Protein AF-A0A7V9L2F1-F1 (afdb_monomer_lite)

Structure (mmCIF, N/CA/C/O backbone):
data_AF-A0A7V9L2F1-F1
#
_entry.id   AF-A0A7V9L2F1-F1
#
loop_
_atom_site.group_PDB
_atom_site.id
_atom_site.type_symbol
_atom_site.label_atom_id
_atom_site.label_alt_id
_atom_site.label_comp_id
_atom_site.label_asym_id
_atom_site.label_entity_id
_atom_site.label_seq_id
_atom_site.pdbx_PDB_ins_code
_atom_site.Cartn_x
_atom_site.Cartn_y
_atom_site.Cartn_z
_atom_site.occupancy
_atom_site.B_iso_or_equiv
_atom_site.auth_seq_id
_atom_site.auth_comp_id
_atom_site.auth_asym_id
_atom_site.auth_atom_id
_atom_site.pdbx_PDB_model_num
ATOM 1 N N . MET A 1 1 ? 6.409 4.203 16.475 1.00 77.50 1 MET A N 1
ATOM 2 C CA . MET A 1 1 ? 5.683 4.016 15.209 1.00 77.50 1 MET A CA 1
ATOM 3 C C . MET A 1 1 ? 6.568 3.205 14.287 1.00 77.50 1 MET A C 1
ATOM 5 O O . MET A 1 1 ? 7.692 3.624 14.039 1.00 77.50 1 MET A O 1
ATOM 9 N N . THR A 1 2 ? 6.112 2.022 13.886 1.00 91.19 2 THR A N 1
ATOM 10 C CA . THR A 1 2 ? 6.855 1.131 12.984 1.00 91.19 2 THR A CA 1
ATOM 11 C C . THR A 1 2 ? 6.229 1.248 11.603 1.00 91.19 2 THR A C 1
ATOM 13 O O . THR A 1 2 ? 5.032 1.003 11.454 1.00 91.19 2 THR A O 1
ATOM 16 N N . GLU A 1 3 ? 7.028 1.676 10.630 1.00 93.75 3 GLU A N 1
ATOM 17 C CA . GLU A 1 3 ? 6.641 1.756 9.221 1.00 93.75 3 GLU A CA 1
ATOM 18 C C . GLU A 1 3 ? 7.110 0.505 8.475 1.00 93.75 3 GLU A C 1
ATOM 20 O O . GLU A 1 3 ? 8.120 -0.100 8.842 1.00 93.75 3 GLU A O 1
ATOM 25 N N . TRP A 1 4 ? 6.408 0.155 7.401 1.00 94.12 4 TRP A N 1
ATOM 26 C CA . TRP A 1 4 ? 6.790 -0.899 6.469 1.00 94.12 4 TRP A CA 1
ATOM 27 C C . TRP A 1 4 ? 6.698 -0.400 5.021 1.00 94.12 4 TRP A C 1
ATOM 29 O O . TRP A 1 4 ? 5.916 0.500 4.702 1.00 94.12 4 TRP A O 1
ATOM 39 N N . LEU A 1 5 ? 7.527 -0.980 4.153 1.00 95.00 5 LEU A N 1
ATOM 40 C CA . LEU A 1 5 ? 7.583 -0.734 2.714 1.00 95.00 5 LEU A CA 1
ATOM 41 C C . LEU A 1 5 ? 7.944 -2.051 2.027 1.00 95.00 5 LEU A C 1
ATOM 43 O O . LEU A 1 5 ? 8.996 -2.615 2.315 1.00 95.00 5 LEU A O 1
ATOM 47 N N . GLU A 1 6 ? 7.099 -2.489 1.106 1.00 97.00 6 GLU A N 1
ATOM 48 C CA . GLU A 1 6 ? 7.285 -3.688 0.295 1.00 97.00 6 GLU A CA 1
ATOM 49 C C . GLU A 1 6 ? 7.345 -3.281 -1.181 1.00 97.00 6 GLU A C 1
ATOM 51 O O . GLU A 1 6 ? 6.400 -2.691 -1.707 1.00 97.00 6 GLU A O 1
ATOM 56 N N . THR A 1 7 ? 8.462 -3.552 -1.856 1.00 96.31 7 THR A N 1
ATOM 57 C CA . THR A 1 7 ? 8.649 -3.214 -3.277 1.00 96.31 7 THR A CA 1
ATOM 58 C C . THR A 1 7 ? 8.310 -4.396 -4.172 1.00 96.31 7 THR A C 1
ATOM 60 O O . THR A 1 7 ? 8.718 -5.513 -3.873 1.00 96.31 7 THR A O 1
ATOM 63 N N . ASP A 1 8 ? 7.679 -4.153 -5.320 1.00 93.50 8 ASP A N 1
ATOM 64 C CA . ASP A 1 8 ? 7.308 -5.222 -6.265 1.00 93.50 8 ASP A CA 1
ATOM 65 C C . ASP A 1 8 ? 8.427 -5.624 -7.252 1.00 93.50 8 ASP A C 1
ATOM 67 O O . ASP A 1 8 ? 8.254 -6.537 -8.056 1.00 93.50 8 ASP A O 1
ATOM 71 N N . GLY A 1 9 ? 9.574 -4.933 -7.226 1.00 93.19 9 GLY A N 1
ATOM 72 C CA . GLY A 1 9 ? 10.698 -5.154 -8.147 1.00 93.19 9 GLY A CA 1
ATOM 73 C C . GLY A 1 9 ? 10.500 -4.607 -9.570 1.00 93.19 9 GLY A C 1
ATOM 74 O O . GLY A 1 9 ? 11.441 -4.630 -10.361 1.00 93.19 9 GLY A O 1
ATOM 75 N N . LEU A 1 10 ? 9.322 -4.068 -9.893 1.00 93.88 10 LEU A N 1
ATOM 76 C CA . LEU A 1 10 ? 8.958 -3.485 -11.191 1.00 93.88 10 LEU A CA 1
ATOM 77 C C . LEU A 1 10 ? 8.817 -1.955 -11.132 1.00 93.88 10 LEU A C 1
ATOM 79 O O . LEU A 1 10 ? 8.552 -1.307 -12.141 1.00 93.88 10 LEU A O 1
ATOM 83 N N . GLY A 1 11 ? 9.037 -1.359 -9.960 1.00 93.12 11 GLY A N 1
ATOM 84 C CA . GLY A 1 11 ? 8.952 0.085 -9.735 1.00 93.12 11 GLY A CA 1
ATOM 85 C C . GLY A 1 11 ? 7.665 0.526 -9.037 1.00 93.12 11 GLY A C 1
ATOM 86 O O . GLY A 1 11 ? 7.444 1.734 -8.901 1.00 93.12 11 GLY A O 1
ATOM 87 N N . GLY A 1 12 ? 6.844 -0.429 -8.601 1.00 95.19 12 GLY A N 1
ATOM 88 C CA . GLY A 1 12 ? 5.739 -0.250 -7.673 1.00 95.19 12 GLY A CA 1
ATOM 89 C C . GLY A 1 12 ? 6.097 -0.631 -6.234 1.00 95.19 12 GLY A C 1
ATOM 90 O O . GLY A 1 12 ? 7.192 -1.121 -5.933 1.00 95.19 12 GLY A O 1
ATOM 91 N N . PHE A 1 13 ? 5.172 -0.346 -5.319 1.00 96.00 13 PHE A N 1
ATOM 92 C CA . PHE A 1 13 ? 5.312 -0.674 -3.901 1.00 96.00 13 PHE A CA 1
ATOM 93 C C . PHE A 1 13 ? 3.976 -0.631 -3.149 1.00 96.00 13 PHE A C 1
ATOM 95 O O . PHE A 1 13 ? 2.993 -0.044 -3.609 1.00 96.00 13 PHE A O 1
ATOM 102 N N . ALA A 1 14 ? 3.996 -1.183 -1.940 1.00 96.12 14 ALA A N 1
ATOM 103 C CA . ALA A 1 14 ? 3.021 -0.958 -0.883 1.00 96.12 14 ALA A CA 1
ATOM 104 C C . ALA A 1 14 ? 3.746 -0.440 0.366 1.00 96.12 14 ALA A C 1
ATOM 106 O O . ALA A 1 14 ? 4.853 -0.881 0.669 1.00 96.12 14 ALA A O 1
ATOM 107 N N . MET A 1 15 ? 3.157 0.505 1.094 1.00 95.62 15 MET A N 1
ATOM 108 C CA . MET A 1 15 ? 3.732 1.010 2.338 1.00 95.62 15 MET A CA 1
ATOM 109 C C . MET A 1 15 ? 2.666 1.379 3.359 1.00 95.62 15 MET A C 1
ATOM 111 O O . MET A 1 15 ? 1.555 1.767 3.005 1.00 95.62 15 MET A O 1
ATOM 115 N N . GLY A 1 16 ? 3.043 1.380 4.631 1.00 93.69 16 GLY A N 1
ATOM 116 C CA . GLY A 1 16 ? 2.144 1.793 5.694 1.00 93.69 16 GLY A CA 1
ATOM 117 C C . GLY A 1 16 ? 2.798 1.804 7.059 1.00 93.69 16 GLY A C 1
ATOM 118 O O . GLY A 1 16 ? 4.017 1.697 7.192 1.00 93.69 16 GLY A O 1
ATOM 119 N N . THR A 1 17 ? 1.968 1.969 8.078 1.00 91.81 17 THR A N 1
ATOM 120 C CA . THR A 1 17 ? 2.378 1.929 9.479 1.00 91.81 17 THR A CA 1
ATOM 121 C C . THR A 1 17 ? 1.505 0.946 10.237 1.00 91.81 17 THR A C 1
ATOM 123 O O . THR A 1 17 ? 0.354 0.708 9.872 1.00 91.81 17 THR A O 1
ATOM 126 N N . ASN A 1 18 ? 2.048 0.358 11.301 1.00 89.56 18 ASN A N 1
ATOM 127 C CA . ASN A 1 18 ? 1.320 -0.642 12.089 1.00 89.56 18 ASN A CA 1
ATOM 128 C C . ASN A 1 18 ? 0.104 -0.059 12.834 1.00 89.56 18 ASN A C 1
ATOM 130 O O . ASN A 1 18 ? -0.779 -0.805 13.240 1.00 89.56 18 ASN A O 1
ATOM 134 N N . ASP A 1 19 ? 0.087 1.255 13.050 1.00 87.12 19 ASP A N 1
ATOM 135 C CA . ASP A 1 19 ? -0.981 2.010 13.716 1.00 87.12 19 ASP A CA 1
ATOM 136 C C . ASP A 1 19 ? -1.924 2.716 12.726 1.00 87.12 19 ASP A C 1
ATOM 138 O O . ASP A 1 19 ? -2.753 3.513 13.152 1.00 87.12 19 ASP A O 1
ATOM 142 N N . TRP A 1 20 ? -1.801 2.441 11.421 1.00 83.62 20 TRP A N 1
ATOM 143 C CA . TRP A 1 20 ? -2.633 2.998 10.342 1.00 83.62 20 TRP A CA 1
ATOM 144 C C . TRP A 1 20 ? -2.572 4.527 10.165 1.00 83.62 20 TRP A C 1
ATOM 146 O O . TRP A 1 20 ? -3.246 5.086 9.299 1.00 83.62 20 TRP A O 1
ATOM 156 N N . ILE A 1 21 ? -1.733 5.230 10.929 1.00 86.19 21 ILE A N 1
ATOM 157 C CA . ILE A 1 21 ? -1.563 6.679 10.817 1.00 86.19 21 ILE A CA 1
ATOM 158 C C . ILE A 1 21 ? -0.587 7.007 9.686 1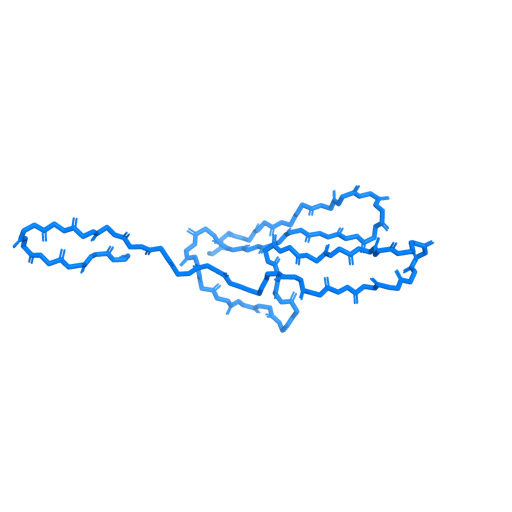.00 86.19 21 ILE A C 1
ATOM 160 O O . ILE A 1 21 ? 0.554 6.560 9.648 1.00 86.19 21 ILE A O 1
ATOM 164 N N . ARG A 1 22 ? -0.987 7.892 8.773 1.00 85.50 22 ARG A N 1
ATOM 165 C CA . ARG A 1 22 ? -0.095 8.338 7.699 1.00 85.50 22 ARG A CA 1
ATOM 166 C C . ARG A 1 22 ? 0.973 9.310 8.181 1.00 85.50 22 ARG A C 1
ATOM 168 O O . ARG A 1 22 ? 0.670 10.405 8.644 1.00 85.50 22 ARG A O 1
ATOM 175 N N . THR A 1 23 ? 2.224 8.968 7.912 1.00 87.00 23 THR A N 1
ATOM 176 C CA . THR A 1 23 ? 3.409 9.798 8.200 1.00 87.00 23 THR A CA 1
ATOM 177 C C . THR A 1 23 ? 4.175 10.250 6.962 1.00 87.00 23 THR A C 1
ATOM 179 O O . THR A 1 23 ? 5.077 11.082 7.060 1.00 87.00 23 THR A O 1
ATOM 182 N N . ARG A 1 24 ? 3.838 9.727 5.776 1.00 86.44 24 ARG A N 1
ATOM 183 C CA . ARG A 1 24 ? 4.554 9.976 4.515 1.00 86.44 24 ARG A CA 1
ATOM 184 C C . ARG A 1 24 ? 3.660 10.728 3.530 1.00 86.44 24 ARG A C 1
ATOM 186 O O . ARG A 1 24 ? 2.488 10.404 3.376 1.00 86.44 24 ARG A O 1
ATOM 193 N N . ARG A 1 25 ? 4.238 11.696 2.803 1.00 83.62 25 ARG A N 1
ATOM 194 C CA . ARG A 1 25 ? 3.537 12.455 1.746 1.00 83.62 25 ARG A CA 1
ATOM 195 C C . ARG A 1 25 ? 3.110 11.574 0.567 1.00 83.62 25 ARG A C 1
ATOM 197 O O . ARG A 1 25 ? 2.056 11.808 -0.008 1.00 83.62 25 ARG A O 1
ATOM 204 N N . TYR A 1 26 ? 3.928 10.580 0.223 1.00 84.81 26 TYR A N 1
ATOM 205 C CA . TYR A 1 26 ? 3.644 9.588 -0.817 1.00 84.81 26 TYR A CA 1
ATOM 206 C C . TYR A 1 26 ? 3.328 8.243 -0.173 1.00 84.81 26 TYR A C 1
ATOM 208 O O . TYR A 1 26 ? 4.138 7.329 -0.228 1.00 84.81 26 TYR A O 1
ATOM 216 N N . HIS A 1 27 ? 2.181 8.156 0.493 1.00 92.19 27 HIS A N 1
ATOM 217 C CA . HIS A 1 27 ? 1.684 6.913 1.072 1.00 92.19 27 HIS A CA 1
ATOM 218 C C . HIS A 1 27 ? 0.752 6.207 0.076 1.00 92.19 27 HIS A C 1
ATOM 220 O O . HIS A 1 27 ? -0.154 6.838 -0.469 1.00 92.19 27 HIS A O 1
ATOM 226 N N . ALA A 1 28 ? 0.971 4.911 -0.148 1.00 95.00 28 ALA A N 1
ATOM 227 C CA . ALA A 1 28 ? 0.134 4.072 -0.997 1.00 95.00 28 ALA A CA 1
ATOM 228 C C . ALA A 1 28 ? 0.154 2.623 -0.497 1.00 95.00 28 ALA A C 1
ATOM 230 O O . ALA A 1 28 ? 1.228 2.068 -0.268 1.00 95.00 28 ALA A O 1
ATOM 231 N N . LEU A 1 29 ? -1.023 2.002 -0.395 1.00 94.75 29 LEU A N 1
ATOM 232 C CA . LEU A 1 29 ? -1.162 0.559 -0.175 1.00 94.75 29 LEU A CA 1
ATOM 233 C C . LEU A 1 29 ? -0.994 -0.232 -1.480 1.00 94.75 29 LEU A C 1
ATOM 235 O O . LEU A 1 29 ? -0.674 -1.414 -1.437 1.00 94.75 29 LEU A O 1
ATOM 239 N N . LEU A 1 30 ? -1.185 0.418 -2.635 1.00 95.81 30 LEU A N 1
ATOM 240 C CA . LEU A 1 30 ? -0.858 -0.136 -3.947 1.00 95.81 30 LEU A CA 1
ATOM 241 C C . LEU A 1 30 ? -0.462 0.982 -4.914 1.00 95.81 30 LEU A C 1
ATOM 243 O O . LEU A 1 30 ? -1.319 1.707 -5.428 1.00 95.81 30 LEU A O 1
ATOM 247 N N . LEU A 1 31 ? 0.835 1.097 -5.189 1.00 96.56 31 LEU A N 1
ATOM 248 C CA . LEU A 1 31 ? 1.368 1.843 -6.323 1.00 96.56 31 LEU A CA 1
ATOM 249 C C . LEU A 1 31 ? 1.877 0.846 -7.359 1.00 96.56 31 LEU A C 1
ATOM 251 O O . LEU A 1 31 ? 2.777 0.067 -7.066 1.00 96.56 31 LEU A O 1
ATOM 255 N N . ALA A 1 32 ? 1.331 0.903 -8.571 1.00 95.88 32 ALA A N 1
ATOM 256 C CA . ALA A 1 32 ? 1.720 0.033 -9.674 1.00 95.88 32 ALA A CA 1
ATOM 257 C C . ALA A 1 32 ? 2.503 0.816 -10.734 1.00 95.88 32 ALA A C 1
ATOM 259 O O . ALA A 1 32 ? 2.077 1.897 -11.147 1.00 95.88 32 ALA A O 1
ATOM 260 N N . ALA A 1 33 ? 3.617 0.261 -11.210 1.00 95.69 33 ALA A N 1
ATOM 261 C CA . ALA A 1 33 ? 4.294 0.715 -12.423 1.00 95.69 33 ALA A CA 1
ATOM 262 C C . ALA A 1 33 ? 3.743 -0.070 -13.622 1.00 95.69 33 ALA A C 1
ATOM 264 O O . ALA A 1 33 ? 4.162 -1.190 -13.896 1.00 95.69 33 ALA A O 1
ATOM 265 N N . THR A 1 34 ? 2.754 0.495 -14.314 1.00 94.50 34 THR A N 1
ATOM 266 C CA . THR A 1 34 ? 2.031 -0.229 -15.380 1.00 94.50 34 THR A CA 1
ATOM 267 C C . THR A 1 34 ? 2.824 -0.408 -16.674 1.00 94.50 34 THR A C 1
ATOM 269 O O . THR A 1 34 ? 2.486 -1.277 -17.475 1.00 94.50 34 THR A O 1
ATOM 272 N N . ALA A 1 35 ? 3.892 0.370 -16.861 1.00 93.69 35 ALA A N 1
ATOM 273 C CA . ALA A 1 35 ? 4.849 0.227 -17.954 1.00 93.69 35 ALA A CA 1
ATOM 274 C C . ALA A 1 35 ? 6.265 0.575 -17.448 1.00 93.69 35 ALA A C 1
ATOM 276 O O . ALA A 1 35 ? 6.722 1.695 -17.655 1.00 93.69 35 ALA A O 1
ATOM 277 N N . PRO A 1 36 ? 6.955 -0.332 -16.731 1.00 89.94 36 PRO A N 1
ATOM 278 C CA . PRO A 1 36 ? 8.230 -0.019 -16.085 1.00 89.94 36 PRO A CA 1
ATOM 279 C C . PRO A 1 36 ? 9.295 0.538 -17.055 1.00 89.94 36 PRO A C 1
ATOM 281 O O . PRO A 1 36 ? 9.480 -0.039 -18.127 1.00 89.94 36 PRO A O 1
ATOM 284 N N . PRO A 1 37 ? 10.040 1.604 -16.681 1.00 83.56 37 PRO A N 1
ATOM 285 C CA . PRO A 1 37 ? 10.046 2.270 -15.371 1.00 83.56 37 PRO A CA 1
ATOM 286 C C . PRO A 1 37 ? 9.001 3.396 -15.207 1.00 83.56 37 PRO A C 1
ATOM 288 O O . PRO A 1 37 ? 8.937 4.004 -14.131 1.00 83.56 37 PRO A O 1
ATOM 291 N N . GLU A 1 38 ? 8.209 3.695 -16.239 1.00 90.44 38 GLU A N 1
ATOM 292 C CA . GLU A 1 38 ? 7.160 4.719 -16.231 1.00 90.44 38 GLU A CA 1
ATOM 293 C C . GLU A 1 38 ? 5.759 4.170 -15.871 1.00 90.44 38 GLU A C 1
ATOM 295 O O . GLU A 1 38 ? 5.594 3.076 -15.329 1.00 90.44 38 GLU A O 1
ATOM 300 N N . GLY A 1 39 ? 4.719 4.992 -16.062 1.00 92.81 39 GLY A N 1
ATOM 301 C CA . GLY A 1 39 ? 3.330 4.582 -15.830 1.00 92.81 39 GLY A CA 1
ATOM 302 C C . GLY A 1 39 ? 2.987 4.300 -14.364 1.0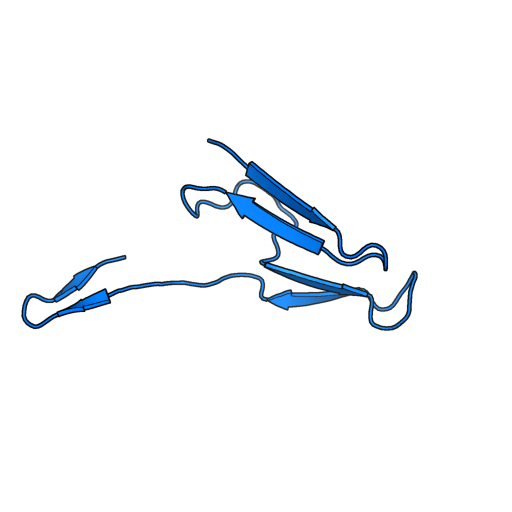0 92.81 39 GLY A C 1
ATOM 303 O O . GLY A 1 39 ? 2.169 3.418 -14.091 1.00 92.81 39 GLY A O 1
ATOM 304 N N . ARG A 1 40 ? 3.619 5.014 -13.419 1.00 93.50 40 ARG A N 1
ATOM 305 C CA . ARG A 1 40 ? 3.334 4.892 -11.981 1.00 93.50 40 ARG A CA 1
ATOM 306 C C . ARG A 1 40 ? 1.955 5.446 -11.658 1.00 93.50 40 ARG A C 1
ATOM 308 O O . ARG A 1 40 ? 1.699 6.633 -11.848 1.00 93.50 40 ARG A O 1
ATOM 315 N N . MET A 1 41 ? 1.103 4.592 -11.112 1.00 94.88 41 MET A N 1
ATOM 316 C CA . MET A 1 41 ? -0.240 4.943 -10.678 1.00 94.88 41 MET A CA 1
ATOM 317 C C . MET A 1 41 ? -0.450 4.502 -9.237 1.00 94.88 41 MET A C 1
ATOM 319 O O . MET A 1 41 ? -0.203 3.347 -8.892 1.00 94.88 41 MET A O 1
ATOM 323 N N . VAL A 1 42 ? -0.936 5.418 -8.400 1.00 94.94 42 VAL A N 1
ATOM 324 C CA . VAL A 1 42 ? -1.466 5.062 -7.081 1.00 94.94 42 VAL A CA 1
ATOM 325 C C . VAL A 1 42 ? -2.865 4.505 -7.302 1.00 94.94 42 VAL A C 1
ATOM 327 O O . VAL A 1 42 ? -3.782 5.252 -7.635 1.00 94.94 42 VAL A O 1
ATOM 330 N N . LEU A 1 43 ? -3.006 3.190 -7.166 1.00 95.62 43 LEU A N 1
ATOM 331 C CA . LEU A 1 43 ? -4.286 2.501 -7.318 1.00 95.62 43 LEU A CA 1
ATOM 332 C C . LEU A 1 43 ? -5.048 2.456 -5.992 1.00 95.62 43 LEU A C 1
ATOM 334 O O . LEU A 1 43 ? -6.272 2.552 -5.990 1.00 95.62 43 LEU A O 1
ATOM 338 N N . VAL A 1 44 ? -4.328 2.348 -4.869 1.00 94.38 44 VAL A N 1
ATOM 339 C CA . VAL A 1 44 ? -4.913 2.387 -3.523 1.00 94.38 44 VAL A CA 1
ATOM 340 C C . VAL A 1 44 ? -4.077 3.286 -2.620 1.00 94.38 44 VAL A C 1
ATOM 342 O O . VAL A 1 44 ? -2.933 2.972 -2.287 1.00 94.38 44 VAL A O 1
ATOM 345 N N . THR A 1 45 ? -4.670 4.403 -2.206 1.00 92.19 45 THR A N 1
ATOM 346 C CA . THR A 1 45 ? -4.060 5.349 -1.259 1.00 92.19 45 THR A CA 1
ATOM 347 C C . THR A 1 45 ? -4.364 4.986 0.192 1.00 9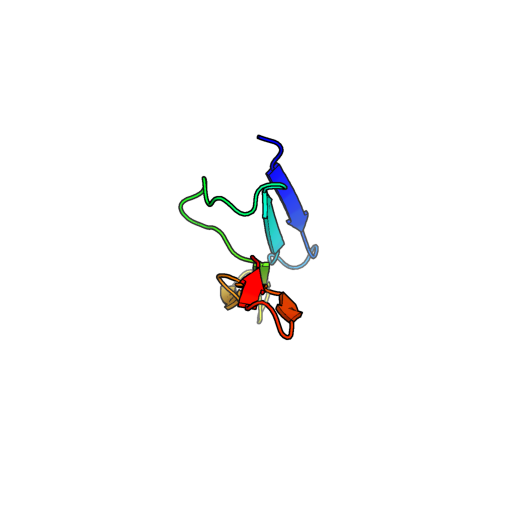2.19 45 THR A C 1
ATOM 349 O O . THR A 1 45 ? -3.577 5.330 1.065 1.00 92.19 45 THR A O 1
ATOM 352 N N . ASP A 1 46 ? -5.503 4.348 0.481 1.00 89.38 46 ASP A N 1
ATOM 353 C CA . ASP A 1 46 ? -5.906 3.957 1.838 1.00 89.38 46 ASP A CA 1
ATOM 354 C C . ASP A 1 46 ? -6.786 2.727 1.880 1.00 89.38 46 ASP A C 1
ATOM 356 O O . ASP A 1 46 ? -7.422 2.382 0.883 1.00 89.38 46 ASP A O 1
ATOM 360 N N . LEU A 1 47 ? -6.947 2.217 3.096 1.00 88.00 47 LEU A N 1
ATOM 361 C CA . LEU A 1 47 ? -8.074 1.400 3.481 1.00 88.00 47 LEU A CA 1
ATOM 362 C C . LEU A 1 47 ? -8.545 1.787 4.890 1.00 88.00 47 LEU A C 1
ATOM 364 O O . LEU A 1 47 ? -7.790 1.676 5.849 1.00 88.00 47 LEU A O 1
ATOM 368 N N . GLU A 1 48 ? -9.813 2.178 5.021 1.00 88.00 48 GLU A N 1
ATOM 369 C CA . GLU A 1 48 ? -10.476 2.258 6.325 1.00 88.00 48 GLU A CA 1
ATOM 370 C C . GLU A 1 48 ? -11.124 0.902 6.621 1.00 88.00 48 GLU A C 1
ATOM 372 O O . GLU A 1 48 ? -11.970 0.430 5.856 1.00 88.00 48 GLU A O 1
ATOM 377 N N . VAL A 1 49 ? -10.721 0.268 7.722 1.00 88.38 49 VAL A N 1
ATOM 378 C CA . VAL A 1 49 ? -11.259 -1.023 8.162 1.00 88.38 49 VAL A CA 1
ATOM 379 C C . VAL A 1 49 ? -11.996 -0.828 9.471 1.00 88.38 49 VAL A C 1
ATOM 381 O O . VAL A 1 49 ? -11.539 -0.115 10.356 1.00 88.38 49 VAL A O 1
ATOM 384 N N . PHE A 1 50 ? -13.142 -1.480 9.592 1.00 92.56 50 PHE A N 1
ATOM 385 C CA . PHE A 1 50 ? -13.924 -1.488 10.813 1.00 92.56 50 PHE A CA 1
ATO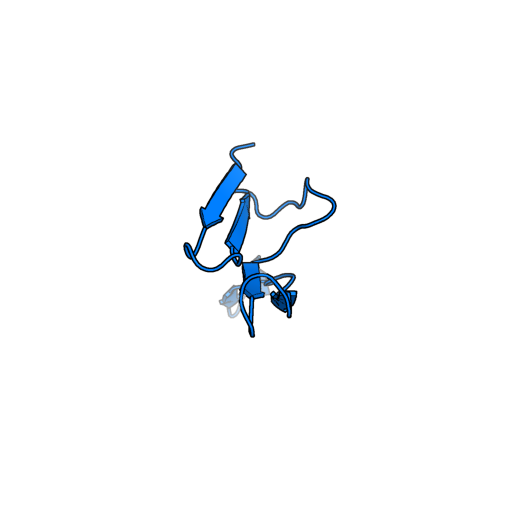M 386 C C . PHE A 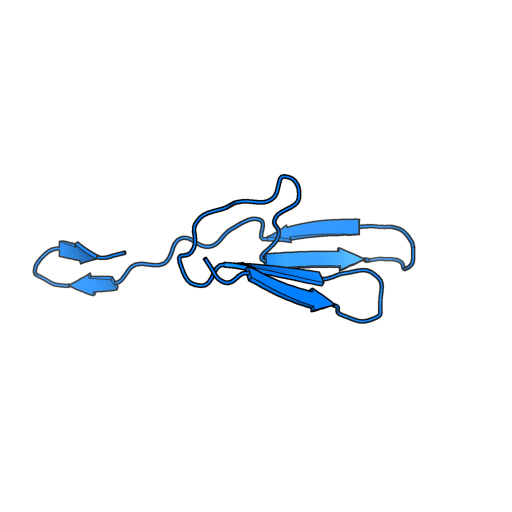1 50 ? -14.695 -2.799 10.934 1.00 92.56 50 PHE A C 1
ATOM 388 O O . PHE A 1 50 ? -14.968 -3.483 9.947 1.00 92.56 50 PHE A O 1
ATOM 395 N N . VAL A 1 51 ? -15.072 -3.125 12.162 1.00 96.19 51 VAL A N 1
ATOM 396 C CA . VAL A 1 51 ? -15.952 -4.232 12.515 1.00 96.19 51 VAL A CA 1
ATOM 397 C C . VAL A 1 51 ? -17.282 -3.656 12.974 1.00 96.19 51 VAL A C 1
ATOM 399 O O . VAL A 1 51 ? -17.328 -2.771 13.828 1.00 96.19 51 VAL A O 1
ATOM 402 N N . GLU A 1 52 ? -18.371 -4.169 12.414 1.00 98.06 52 GLU A N 1
ATOM 403 C CA . GLU A 1 52 ? -19.729 -3.811 12.810 1.00 98.06 52 GLU A CA 1
ATOM 404 C C . GLU A 1 52 ? -20.335 -4.928 13.666 1.00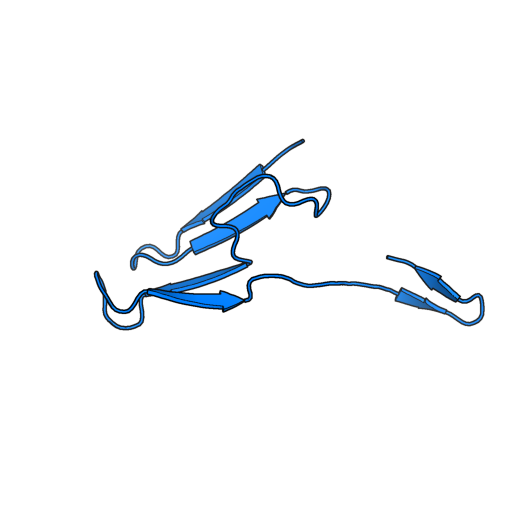 98.06 52 GLU A C 1
ATOM 406 O O . GLU A 1 52 ? -20.302 -6.105 13.303 1.00 98.06 52 GLU A O 1
ATOM 411 N N . THR A 1 53 ? -20.861 -4.560 14.833 1.00 97.62 53 THR A N 1
ATOM 412 C CA . THR A 1 53 ? -21.533 -5.464 15.771 1.00 97.62 53 THR A CA 1
ATOM 413 C C . THR A 1 53 ? -22.885 -4.878 16.178 1.00 97.62 53 THR A C 1
ATOM 415 O O . THR A 1 53 ? -23.185 -3.714 15.919 1.00 97.62 53 THR A O 1
ATOM 418 N N . ALA A 1 54 ? -23.698 -5.655 16.899 1.00 97.31 54 ALA A N 1
ATOM 419 C CA . ALA A 1 54 ? -24.951 -5.154 17.467 1.00 97.31 54 ALA A CA 1
ATOM 420 C C . ALA A 1 54 ? -24.764 -3.965 18.438 1.00 97.31 54 ALA A C 1
ATOM 422 O O . ALA A 1 54 ? -25.717 -3.230 18.685 1.00 97.31 54 ALA A O 1
ATOM 423 N N . SER A 1 55 ? -23.562 -3.771 18.995 1.00 96.44 55 SER A N 1
ATOM 424 C CA . SER A 1 55 ? -23.239 -2.664 19.902 1.00 96.44 55 SER A CA 1
ATOM 425 C C . SER A 1 55 ? -22.614 -1.451 19.204 1.00 96.44 55 SER A C 1
ATOM 427 O O . SER A 1 55 ? -22.399 -0.437 19.865 1.00 96.44 55 SER A O 1
ATOM 429 N N . GLY A 1 56 ? -22.330 -1.529 17.899 1.00 96.31 56 GLY A N 1
ATOM 430 C CA . GLY A 1 56 ? -21.805 -0.416 17.109 1.00 96.31 56 GLY A CA 1
ATOM 431 C C . GLY A 1 56 ? -20.648 -0.788 16.178 1.00 96.31 56 GLY A C 1
ATOM 432 O O . GLY A 1 56 ? -20.354 -1.961 15.947 1.00 96.31 56 GLY A O 1
ATOM 433 N N . ARG A 1 57 ? -19.997 0.247 15.634 1.00 96.12 57 ARG A N 1
ATOM 434 C CA . ARG A 1 57 ? -18.870 0.158 14.693 1.00 96.12 57 ARG A CA 1
ATOM 435 C C . ARG A 1 57 ? -17.549 0.469 15.402 1.00 96.12 57 ARG A C 1
ATOM 437 O O . ARG A 1 57 ? -17.453 1.481 16.093 1.00 96.12 57 ARG A O 1
ATOM 444 N N . TYR A 1 58 ? -16.544 -0.377 15.191 1.00 90.69 58 TYR A N 1
ATOM 445 C CA . TYR A 1 58 ? -15.218 -0.299 15.814 1.00 90.69 58 TYR A CA 1
ATOM 446 C C . TYR A 1 58 ? -14.138 -0.311 14.730 1.00 90.69 58 TYR A C 1
ATOM 448 O O . TYR A 1 58 ? -14.129 -1.231 13.919 1.00 90.69 58 TYR A O 1
ATOM 456 N N . GLY A 1 59 ? -13.268 0.699 14.704 1.00 85.88 59 GLY A N 1
ATOM 457 C CA . GLY A 1 59 ? -12.096 0.791 13.820 1.00 85.88 59 GLY A CA 1
ATOM 458 C C . GLY A 1 59 ? -10.793 0.680 14.596 1.00 85.88 59 GLY A C 1
ATOM 459 O O . GLY A 1 59 ? -10.837 0.907 15.828 1.00 85.88 59 GLY A O 1
#

pLDDT: mean 92.17, std 4.43, range [77.5, 98.06]

Foldseek 3Di:
DDKDWAAPVQCKIAIADPVRDDDDPDHARTWDQPPPPHDTDRPGRHDDDWDQDPVGIGD

Sequence (59 aa):
MTEWLETDGLGGFAMGTNDWIRTRRYHALLLAATAPPEGRMVLVTDLEVFVETASGRYG

Secondary structure (DSSP, 8-state):
--EEEEE-SSS-EEEEETT-----SS--SEEEEEETTEEEEEEES-----EEETTEEE-

Radius of gyration: 14.52 Å; chains: 1; bounding box: 36×18×38 Å